Protein AF-A0A023JBK4-F1 (afdb_monomer_lite)

Radius of gyration: 23.84 Å; chains: 1; bounding box: 48×36×62 Å

Structure (mmCIF, N/CA/C/O backbone):
data_AF-A0A023JBK4-F1
#
_entry.id   AF-A0A023JBK4-F1
#
loop_
_atom_site.group_PDB
_atom_site.id
_atom_site.type_symbol
_atom_site.label_atom_id
_atom_site.label_alt_id
_atom_site.label_comp_id
_atom_site.label_asym_id
_atom_site.label_entity_id
_atom_site.label_seq_id
_atom_site.pdbx_PDB_ins_code
_atom_site.Cartn_x
_atom_site.Cartn_y
_atom_site.Cartn_z
_atom_site.occupancy
_atom_site.B_iso_or_equiv
_atom_site.auth_seq_id
_atom_site.auth_comp_id
_atom_site.auth_asym_id
_atom_site.auth_atom_id
_atom_site.pdbx_PDB_model_num
ATOM 1 N N . SER A 1 1 ? 22.213 27.250 -35.920 1.00 76.25 1 SER A N 1
ATOM 2 C CA . SER A 1 1 ? 20.933 26.641 -35.512 1.00 76.25 1 SER A CA 1
ATOM 3 C C . SER A 1 1 ? 21.115 25.994 -34.157 1.00 76.25 1 SER A C 1
ATOM 5 O O . SER A 1 1 ? 22.156 25.377 -33.949 1.00 76.25 1 SER A O 1
ATOM 7 N N . ILE A 1 2 ? 20.133 26.133 -33.267 1.00 79.50 2 ILE A N 1
ATOM 8 C CA . ILE A 1 2 ? 20.164 25.602 -31.896 1.00 79.50 2 ILE A CA 1
ATOM 9 C C . ILE A 1 2 ? 20.380 24.081 -31.866 1.00 79.50 2 ILE A C 1
ATOM 11 O O . ILE A 1 2 ? 21.044 23.566 -30.977 1.00 79.50 2 ILE A O 1
ATOM 15 N N . THR A 1 3 ? 19.941 23.387 -32.919 1.00 76.62 3 THR A N 1
ATOM 16 C CA . THR A 1 3 ? 20.152 21.951 -33.135 1.00 76.62 3 THR A CA 1
ATOM 17 C C . THR A 1 3 ? 21.631 21.573 -33.238 1.00 76.62 3 THR A C 1
ATOM 19 O O . THR A 1 3 ? 22.062 20.631 -32.588 1.00 76.62 3 THR A O 1
ATOM 22 N N . LYS A 1 4 ? 22.446 22.362 -33.953 1.00 83.50 4 LYS A N 1
ATOM 23 C CA . LYS A 1 4 ? 23.902 22.134 -34.055 1.00 83.50 4 LYS A CA 1
ATOM 24 C C . LYS A 1 4 ? 24.621 22.392 -32.728 1.00 83.50 4 LYS A C 1
ATOM 26 O O . LYS A 1 4 ? 25.624 21.750 -32.427 1.00 83.50 4 LYS A O 1
ATOM 31 N N . THR A 1 5 ? 24.121 23.346 -31.940 1.00 80.19 5 THR A N 1
ATOM 32 C CA . THR A 1 5 ? 24.650 23.634 -30.601 1.00 80.19 5 THR A CA 1
ATOM 33 C C . THR A 1 5 ? 24.313 22.501 -29.632 1.00 80.19 5 THR A C 1
ATOM 35 O O . THR A 1 5 ? 25.191 22.077 -28.886 1.00 80.19 5 THR A O 1
ATOM 38 N N . LEU A 1 6 ? 23.090 21.962 -29.698 1.00 78.38 6 LEU A N 1
ATOM 39 C CA . LEU A 1 6 ? 22.660 20.797 -28.919 1.00 78.38 6 LEU A CA 1
ATOM 40 C C . LEU A 1 6 ? 23.462 19.541 -29.277 1.00 78.38 6 LEU A C 1
ATOM 42 O O . LEU A 1 6 ? 23.976 18.890 -28.376 1.00 78.38 6 LEU A O 1
ATOM 46 N N . GLU A 1 7 ? 23.664 19.250 -30.565 1.00 78.56 7 GLU A N 1
ATOM 47 C CA . GLU A 1 7 ? 24.491 18.115 -31.011 1.00 78.56 7 GLU A CA 1
ATOM 48 C C . GLU A 1 7 ? 25.939 18.223 -30.521 1.00 78.56 7 GLU A C 1
ATOM 50 O O . GLU A 1 7 ? 26.521 17.246 -30.049 1.00 78.56 7 GLU A O 1
ATOM 55 N N . ARG A 1 8 ? 26.539 19.419 -30.600 1.00 78.75 8 ARG A N 1
ATOM 56 C CA . ARG A 1 8 ? 27.913 19.638 -30.132 1.00 78.75 8 ARG A CA 1
ATOM 57 C C . ARG A 1 8 ? 28.005 19.517 -28.607 1.00 78.75 8 ARG A C 1
ATOM 59 O O . ARG A 1 8 ? 28.968 18.938 -28.114 1.00 78.75 8 ARG A O 1
ATOM 66 N N . TYR A 1 9 ? 27.003 20.004 -27.874 1.00 73.00 9 TYR A N 1
ATOM 67 C CA . TYR A 1 9 ? 26.939 19.854 -26.419 1.00 73.00 9 TYR A CA 1
ATOM 68 C C . TYR A 1 9 ? 26.765 18.388 -26.016 1.00 73.00 9 TYR A C 1
ATOM 70 O O . TYR A 1 9 ? 27.498 17.903 -25.160 1.00 73.00 9 TYR A O 1
ATOM 78 N N . GLN A 1 10 ? 25.879 17.652 -26.689 1.00 70.38 10 GLN A N 1
ATOM 79 C CA . GLN A 1 10 ? 25.676 16.225 -26.459 1.00 70.38 10 GLN A CA 1
ATOM 80 C C . GLN A 1 10 ? 26.964 15.440 -26.731 1.00 70.38 10 GLN A C 1
ATOM 82 O O . GLN A 1 10 ? 27.401 14.650 -25.898 1.00 70.38 10 GLN A O 1
ATOM 87 N N . LYS A 1 11 ? 27.644 15.732 -27.843 1.00 70.88 11 LYS A N 1
ATOM 88 C CA . LYS A 1 11 ? 28.913 15.090 -28.188 1.00 70.88 11 LYS A CA 1
ATOM 89 C C . LYS A 1 11 ? 30.018 15.424 -27.182 1.00 70.88 11 LYS A C 1
ATOM 91 O O . LYS A 1 11 ? 30.751 14.530 -26.793 1.00 70.88 11 LYS A O 1
ATOM 96 N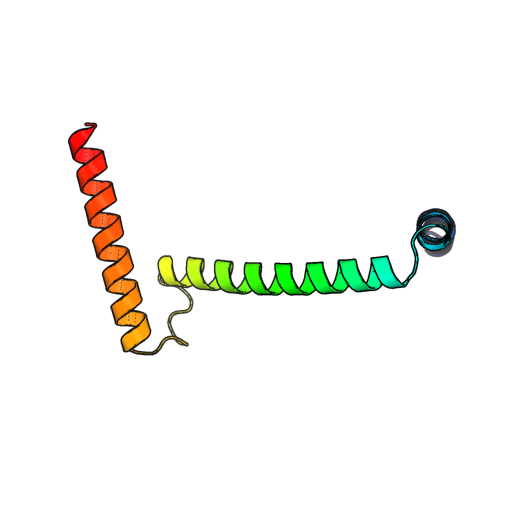 N . CYS A 1 12 ? 30.147 16.657 -26.706 1.00 65.75 12 CYS A N 1
ATOM 97 C CA . CYS A 1 12 ? 31.201 17.005 -25.743 1.00 65.75 12 CYS A CA 1
ATOM 98 C C . CYS A 1 12 ? 30.894 16.556 -24.305 1.00 65.75 12 CYS A C 1
ATOM 100 O O . CYS A 1 12 ? 31.812 16.186 -23.578 1.00 65.75 12 CYS A O 1
ATOM 102 N N . SER A 1 13 ? 29.624 16.576 -23.897 1.00 61.44 13 SER A N 1
ATOM 103 C CA . SER A 1 13 ? 29.204 16.265 -22.528 1.00 61.44 13 SER A CA 1
ATOM 104 C C . SER A 1 13 ? 29.091 14.754 -22.294 1.00 61.44 13 SER A C 1
ATOM 106 O O . SER A 1 13 ? 29.558 14.266 -21.268 1.00 61.44 13 SER A O 1
ATOM 108 N N . TYR A 1 14 ? 28.581 13.991 -23.272 1.00 57.88 14 TYR A N 1
ATOM 109 C CA . TYR A 1 14 ? 28.416 12.538 -23.140 1.00 57.88 14 TYR A CA 1
ATOM 110 C C . TYR A 1 14 ? 29.617 11.722 -23.632 1.00 57.88 14 TYR A C 1
ATOM 112 O O . TYR A 1 14 ? 29.910 10.705 -23.015 1.00 57.88 14 TYR A O 1
ATOM 120 N N . SER A 1 15 ? 30.392 12.165 -24.637 1.00 56.75 15 SER A N 1
ATOM 121 C CA . SER A 1 15 ? 31.546 11.362 -25.109 1.00 56.75 15 SER A CA 1
ATOM 122 C C . SER A 1 15 ? 32.646 11.209 -24.049 1.00 56.75 15 SER A C 1
ATOM 124 O O . SER A 1 15 ? 33.361 10.214 -24.048 1.00 56.75 15 SER A O 1
ATOM 126 N N . SER A 1 16 ? 32.783 12.171 -23.127 1.00 55.41 16 SER A N 1
ATOM 127 C CA . SER A 1 16 ? 33.746 12.091 -22.015 1.00 55.41 16 SER A CA 1
ATOM 128 C C . SER A 1 16 ? 33.261 11.172 -20.879 1.00 55.41 16 SER A C 1
ATOM 130 O O . SER A 1 16 ? 34.064 10.492 -20.236 1.00 55.41 16 SER A O 1
ATOM 132 N N . LEU A 1 17 ? 31.939 11.109 -20.667 1.00 54.34 17 LEU A N 1
ATOM 133 C CA . LEU A 1 17 ? 31.291 10.240 -19.678 1.00 54.34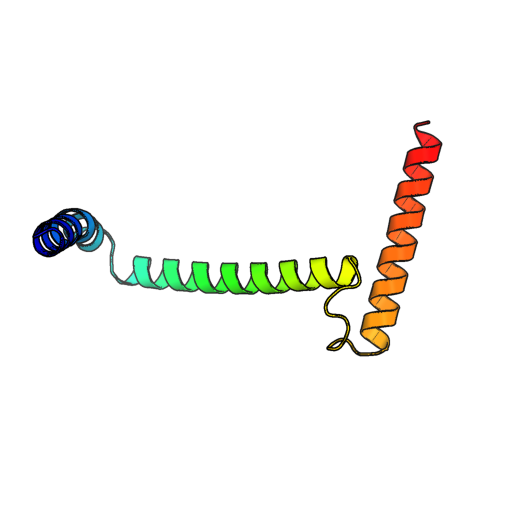 17 LEU A CA 1
ATOM 134 C C . LEU A 1 17 ? 31.200 8.782 -20.155 1.00 54.34 17 LEU A C 1
ATOM 136 O O . LEU A 1 17 ? 31.405 7.871 -19.357 1.00 54.34 17 LEU A O 1
ATOM 140 N N . GLU A 1 18 ? 30.939 8.552 -21.444 1.00 53.03 18 GLU A N 1
ATOM 141 C CA . GLU A 1 18 ? 30.879 7.209 -22.038 1.00 53.03 18 GLU A CA 1
ATOM 142 C C . GLU A 1 18 ? 32.265 6.576 -22.216 1.00 53.03 18 GLU A C 1
ATOM 144 O O . GLU A 1 18 ? 32.399 5.363 -22.095 1.00 53.03 18 GLU A O 1
ATOM 149 N N . SER A 1 19 ? 33.321 7.369 -22.439 1.00 54.94 19 SER A N 1
ATOM 150 C CA . SER A 1 19 ? 34.673 6.824 -22.645 1.00 54.94 19 SER A CA 1
ATOM 151 C C . SER A 1 19 ? 35.332 6.274 -21.371 1.00 54.94 19 SER A C 1
ATOM 153 O O . SER A 1 19 ? 36.314 5.544 -21.484 1.00 54.94 19 SER A O 1
ATOM 155 N N . ASN A 1 20 ? 34.835 6.617 -20.177 1.00 56.16 20 ASN A N 1
ATOM 156 C CA . ASN A 1 20 ? 35.428 6.203 -18.896 1.00 56.16 20 ASN A CA 1
ATOM 157 C C . ASN A 1 20 ? 34.518 5.311 -18.043 1.00 56.16 20 ASN A C 1
ATOM 159 O O . ASN A 1 20 ? 34.957 4.818 -17.007 1.00 56.16 20 ASN A O 1
ATOM 163 N N . ARG A 1 21 ? 33.264 5.101 -18.452 1.00 55.22 21 ARG A N 1
ATOM 164 C CA . ARG A 1 21 ? 32.301 4.302 -17.697 1.00 55.22 21 ARG A CA 1
ATOM 165 C C . ARG A 1 21 ? 31.939 3.077 -18.532 1.00 55.22 21 ARG A C 1
ATOM 167 O O . ARG A 1 21 ? 31.332 3.245 -19.590 1.00 55.22 21 ARG A O 1
ATOM 174 N N . PRO A 1 22 ? 32.345 1.856 -18.136 1.00 63.12 22 PRO A N 1
ATOM 175 C CA . PRO A 1 22 ? 32.115 0.678 -18.961 1.00 63.12 22 PRO A CA 1
ATOM 176 C C . PRO A 1 22 ? 30.615 0.551 -19.246 1.00 63.12 22 PRO A C 1
ATOM 178 O O . PRO A 1 22 ? 29.798 0.726 -18.345 1.00 63.12 22 PRO A O 1
ATOM 181 N N . ALA A 1 23 ? 30.233 0.246 -20.490 1.00 63.00 23 ALA A N 1
ATOM 182 C CA . ALA A 1 23 ? 28.826 0.137 -20.906 1.00 63.00 23 ALA A CA 1
ATOM 183 C C . ALA A 1 23 ? 27.989 -0.766 -19.970 1.00 63.00 23 ALA A C 1
ATOM 185 O O . ALA A 1 23 ? 26.804 -0.524 -19.743 1.00 63.00 23 ALA A O 1
ATOM 186 N N . HIS A 1 24 ? 28.648 -1.751 -19.353 1.00 62.09 24 HIS A N 1
ATOM 187 C CA . HIS A 1 24 ? 28.119 -2.603 -18.293 1.00 62.09 24 HIS A CA 1
ATOM 188 C C . HIS A 1 24 ? 27.615 -1.829 -17.055 1.00 62.09 24 HIS A C 1
ATOM 190 O O . HIS A 1 24 ? 26.545 -2.129 -16.533 1.00 62.09 24 HIS A O 1
ATOM 196 N N . GLU A 1 25 ? 28.332 -0.805 -16.585 1.00 65.38 25 GLU A N 1
ATOM 197 C CA . GLU A 1 25 ? 27.917 0.023 -15.442 1.00 65.38 25 GLU A CA 1
ATOM 198 C C . GLU A 1 25 ? 26.725 0.928 -15.766 1.00 65.38 25 GLU A C 1
ATOM 200 O O . GLU A 1 25 ? 25.879 1.165 -14.903 1.00 65.38 25 GLU A O 1
ATOM 205 N N . ILE A 1 26 ? 26.631 1.428 -17.001 1.00 73.81 26 ILE A N 1
ATOM 206 C CA . ILE A 1 26 ? 25.481 2.225 -17.454 1.00 73.81 26 ILE A CA 1
ATOM 207 C C . ILE A 1 26 ? 24.236 1.331 -17.528 1.00 73.81 26 ILE A C 1
ATOM 209 O O . ILE A 1 26 ? 23.173 1.705 -17.031 1.00 73.81 26 ILE A O 1
ATOM 213 N N . GLN A 1 27 ? 24.378 0.119 -18.073 1.00 73.38 27 GLN A N 1
ATOM 214 C CA . GLN A 1 27 ? 23.303 -0.872 -18.125 1.00 73.38 27 GLN A CA 1
ATOM 215 C C . GLN A 1 27 ? 22.861 -1.320 -16.722 1.00 73.38 27 GLN A C 1
ATOM 217 O O . GLN A 1 27 ? 21.660 -1.374 -16.452 1.00 73.38 27 GLN A O 1
ATOM 222 N N . SER A 1 28 ? 23.809 -1.580 -15.816 1.00 77.12 28 SER A N 1
ATOM 223 C CA . SER A 1 28 ? 23.525 -1.924 -14.416 1.00 77.12 28 SER A CA 1
ATOM 224 C C . SER A 1 28 ? 22.784 -0.793 -13.699 1.00 77.12 28 SER A C 1
ATOM 226 O O . SER A 1 28 ? 21.739 -1.018 -13.090 1.00 77.12 28 SER A O 1
ATOM 228 N N . SER A 1 29 ? 23.261 0.448 -13.843 1.00 84.94 29 SER A N 1
ATOM 229 C CA . SER A 1 29 ? 22.627 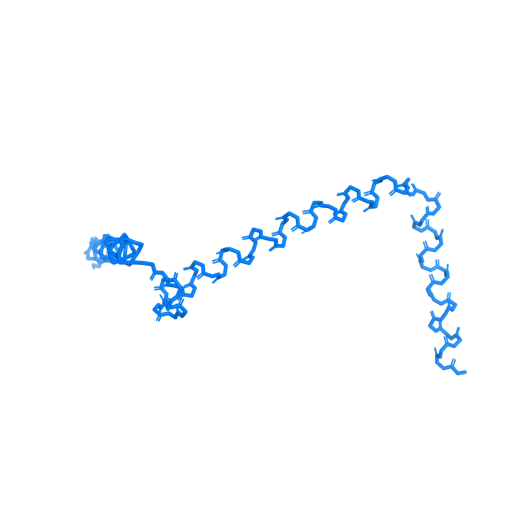1.629 -13.246 1.00 84.94 29 SER A CA 1
ATOM 230 C C . SER A 1 29 ? 21.205 1.851 -13.772 1.00 84.94 29 SER A C 1
ATOM 232 O O . SER A 1 29 ? 20.303 2.195 -13.006 1.00 84.94 29 SER A O 1
ATOM 234 N N . TYR A 1 30 ? 20.966 1.596 -15.060 1.00 88.06 30 TYR A N 1
ATOM 235 C CA . TYR A 1 30 ? 19.627 1.673 -15.636 1.00 88.06 30 TYR A CA 1
ATOM 236 C C . TYR A 1 30 ? 18.688 0.590 -15.082 1.00 88.06 30 TYR A C 1
ATOM 238 O O . TYR A 1 30 ? 17.535 0.877 -14.757 1.00 88.06 30 TYR A O 1
ATOM 246 N N . GLN A 1 31 ? 19.169 -0.643 -14.907 1.00 92.31 31 GLN A N 1
ATOM 247 C CA . GLN A 1 31 ? 18.378 -1.712 -14.288 1.00 92.31 31 GLN A CA 1
ATOM 248 C C . GLN A 1 31 ? 18.026 -1.404 -12.827 1.00 92.31 31 GLN A C 1
ATOM 250 O O . GLN A 1 31 ? 16.898 -1.654 -12.398 1.00 92.31 31 GLN A O 1
ATOM 255 N N . GLU A 1 32 ? 18.961 -0.847 -12.060 1.00 93.06 32 GLU A N 1
ATOM 256 C CA . GLU A 1 32 ? 18.706 -0.390 -10.690 1.00 93.06 32 GLU A CA 1
ATOM 257 C C . GLU A 1 32 ? 17.672 0.732 -10.649 1.00 93.06 32 GLU A C 1
ATOM 259 O O . GLU A 1 32 ? 16.747 0.687 -9.835 1.00 93.06 32 GLU A O 1
ATOM 264 N N . TYR A 1 33 ? 17.768 1.690 -11.573 1.00 94.06 33 TYR A N 1
ATOM 265 C CA . TYR A 1 33 ? 16.762 2.734 -11.727 1.00 94.06 33 TYR A CA 1
ATOM 266 C C . TYR A 1 33 ? 15.374 2.150 -12.011 1.00 94.06 33 TYR A C 1
ATOM 268 O O . TYR A 1 33 ? 14.406 2.553 -11.369 1.00 94.06 33 TYR A O 1
ATOM 276 N N . LEU A 1 34 ? 15.255 1.176 -12.919 1.00 96.06 34 LEU A N 1
ATOM 277 C CA . LEU A 1 34 ? 13.969 0.538 -13.216 1.00 96.06 34 LEU A CA 1
ATOM 278 C C . LEU A 1 34 ? 13.388 -0.184 -11.994 1.00 96.06 34 LEU A C 1
ATOM 280 O O . LEU A 1 34 ? 12.193 -0.053 -11.720 1.00 96.06 34 LEU A O 1
ATOM 284 N N . LYS A 1 35 ? 14.224 -0.888 -11.220 1.00 96.69 35 LYS A N 1
ATOM 285 C CA . LYS A 1 35 ? 13.804 -1.516 -9.954 1.00 96.69 35 LYS A CA 1
ATOM 286 C C . LYS A 1 35 ? 13.310 -0.473 -8.950 1.00 96.69 35 LYS A C 1
ATOM 288 O O . LYS A 1 35 ? 12.270 -0.667 -8.320 1.00 96.69 35 LYS A O 1
ATOM 293 N N . LEU A 1 36 ? 14.031 0.641 -8.816 1.00 97.50 36 LEU A N 1
ATOM 294 C CA . LEU A 1 36 ? 13.646 1.736 -7.929 1.00 97.50 36 LEU A CA 1
ATOM 295 C C . LEU A 1 36 ? 12.333 2.384 -8.379 1.00 97.50 36 LEU A C 1
ATOM 297 O O . LEU A 1 36 ? 11.443 2.586 -7.557 1.00 97.50 36 LEU A O 1
ATOM 301 N N . LYS A 1 37 ? 12.186 2.656 -9.678 1.00 97.06 37 LYS A N 1
ATOM 302 C CA . LYS A 1 37 ? 10.973 3.231 -10.264 1.00 97.06 37 LYS A CA 1
ATOM 303 C C . LYS A 1 37 ? 9.753 2.353 -9.984 1.00 97.06 37 LYS A C 1
ATOM 305 O O . LYS A 1 37 ? 8.757 2.863 -9.481 1.00 97.06 37 LYS A O 1
ATOM 310 N N . ALA A 1 38 ? 9.857 1.043 -10.210 1.00 97.56 38 ALA A N 1
ATOM 311 C CA . ALA A 1 38 ? 8.777 0.107 -9.904 1.00 97.56 38 ALA A CA 1
ATOM 312 C C . ALA A 1 38 ? 8.394 0.140 -8.412 1.00 97.56 38 ALA A C 1
ATOM 314 O O . ALA A 1 38 ? 7.213 0.159 -8.067 1.00 97.56 38 ALA A O 1
ATOM 315 N N . ARG A 1 39 ? 9.383 0.218 -7.509 1.00 98.12 39 ARG A N 1
ATOM 316 C CA . ARG A 1 39 ? 9.125 0.348 -6.066 1.00 98.12 39 ARG A CA 1
ATOM 317 C C . ARG A 1 39 ? 8.403 1.655 -5.723 1.00 98.12 39 ARG A C 1
ATOM 319 O O . ARG A 1 39 ? 7.496 1.639 -4.895 1.00 98.12 39 ARG A O 1
ATOM 326 N N . VAL A 1 40 ? 8.783 2.766 -6.352 1.00 98.19 40 VAL A N 1
ATOM 327 C CA . VAL A 1 40 ? 8.120 4.068 -6.167 1.00 98.19 40 VAL A CA 1
ATOM 328 C C . VAL A 1 40 ? 6.669 4.015 -6.639 1.00 98.19 40 VAL A C 1
ATOM 330 O O . VAL A 1 40 ? 5.791 4.481 -5.920 1.00 98.19 40 VAL A O 1
ATOM 333 N N . GLU A 1 41 ? 6.394 3.409 -7.792 1.00 98.00 41 GLU A N 1
ATOM 334 C CA . GLU A 1 41 ? 5.029 3.282 -8.322 1.00 98.00 41 GLU A CA 1
ATOM 335 C C . GLU A 1 41 ? 4.117 2.482 -7.379 1.00 98.00 41 GLU A C 1
ATOM 337 O O . GLU A 1 41 ? 2.972 2.875 -7.140 1.00 98.00 41 GLU A O 1
ATOM 342 N N . VAL A 1 42 ? 4.631 1.399 -6.785 1.00 97.00 42 VAL A N 1
ATOM 343 C CA . VAL A 1 42 ? 3.900 0.617 -5.773 1.00 97.00 42 VAL A CA 1
ATOM 344 C C . VAL A 1 42 ? 3.626 1.452 -4.520 1.00 97.00 42 VAL A C 1
ATOM 346 O O . VAL A 1 42 ? 2.497 1.457 -4.030 1.00 97.00 42 VAL A O 1
ATOM 349 N N . LEU A 1 43 ? 4.623 2.191 -4.021 1.00 98.00 43 LEU A N 1
ATOM 350 C CA . LEU A 1 43 ? 4.460 3.056 -2.846 1.00 98.00 43 LEU A CA 1
ATOM 351 C C . LEU A 1 43 ? 3.445 4.176 -3.095 1.00 98.00 43 LEU A C 1
ATOM 353 O O . LEU A 1 43 ? 2.592 4.426 -2.248 1.00 98.00 43 LEU A O 1
ATOM 357 N N . GLN A 1 44 ? 3.492 4.813 -4.265 1.00 97.81 44 GLN A N 1
ATOM 358 C CA . GLN A 1 44 ? 2.533 5.851 -4.647 1.00 97.81 44 GLN A CA 1
ATOM 359 C C . GLN A 1 44 ? 1.110 5.303 -4.744 1.00 97.81 44 GLN A C 1
ATOM 361 O O . GLN A 1 44 ? 0.175 5.958 -4.292 1.00 97.81 44 GLN A O 1
ATOM 366 N N . ARG A 1 45 ? 0.931 4.097 -5.300 1.00 97.19 45 ARG A N 1
ATOM 367 C CA . ARG A 1 45 ? -0.379 3.435 -5.320 1.00 97.19 45 ARG A CA 1
ATOM 368 C C . ARG A 1 45 ? -0.871 3.141 -3.904 1.00 97.19 45 ARG A C 1
ATOM 370 O O . ARG A 1 45 ? -2.004 3.462 -3.583 1.00 97.19 45 ARG A O 1
ATOM 377 N N . SER A 1 46 ? -0.008 2.599 -3.045 1.00 96.50 46 SER A N 1
ATOM 378 C CA . SER A 1 46 ? -0.353 2.344 -1.642 1.00 96.50 46 SER A CA 1
ATOM 379 C C . SER A 1 46 ? -0.763 3.624 -0.906 1.00 96.50 46 SER A C 1
ATOM 381 O O . SER A 1 46 ? -1.752 3.608 -0.179 1.00 96.50 46 SER A O 1
ATOM 383 N N . GLN A 1 47 ? -0.067 4.742 -1.133 1.00 97.56 47 GLN A N 1
ATOM 384 C CA . GLN A 1 47 ? -0.444 6.037 -0.565 1.00 97.56 47 GLN A CA 1
ATOM 385 C C . GLN A 1 47 ? -1.835 6.482 -1.026 1.00 97.56 47 GLN A C 1
ATOM 387 O O . GLN A 1 47 ? -2.630 6.907 -0.195 1.00 97.56 47 GLN A O 1
ATOM 392 N N . ARG A 1 48 ? -2.140 6.371 -2.324 1.00 97.94 48 ARG A N 1
ATOM 393 C CA . ARG A 1 48 ? -3.470 6.702 -2.857 1.00 97.94 48 ARG A CA 1
ATOM 394 C C . ARG A 1 48 ? -4.561 5.851 -2.215 1.00 97.94 48 ARG A C 1
ATOM 396 O O . ARG A 1 48 ? -5.534 6.407 -1.717 1.00 97.94 48 ARG A O 1
ATOM 403 N N . ASN A 1 49 ? -4.334 4.545 -2.083 1.00 97.62 49 ASN A N 1
ATOM 404 C CA . ASN A 1 49 ? -5.269 3.658 -1.390 1.00 97.62 49 ASN A CA 1
ATOM 405 C C . ASN A 1 49 ? -5.505 4.105 0.065 1.00 97.62 49 ASN A C 1
ATOM 407 O O . ASN A 1 49 ? -6.647 4.190 0.502 1.00 97.62 49 ASN A O 1
ATOM 411 N N . LEU A 1 50 ? -4.444 4.455 0.807 1.00 96.94 50 LEU A N 1
ATOM 412 C CA . LEU A 1 50 ? -4.556 4.969 2.184 1.00 96.94 50 LEU A CA 1
ATOM 413 C C . LEU A 1 50 ? -5.338 6.291 2.275 1.00 96.94 50 LEU A C 1
ATOM 415 O O . LEU A 1 50 ? -5.897 6.593 3.327 1.00 96.94 50 LEU A O 1
ATOM 419 N N . LEU A 1 51 ? -5.381 7.071 1.194 1.00 96.75 51 LEU A N 1
ATOM 420 C CA . LEU A 1 51 ? -6.173 8.299 1.075 1.00 96.75 51 LEU A CA 1
ATOM 421 C C . LEU A 1 51 ? -7.606 8.047 0.571 1.00 96.75 51 LEU A C 1
ATOM 423 O O . LEU A 1 51 ? -8.379 8.994 0.443 1.00 96.75 51 LEU A O 1
ATOM 427 N N . GLY A 1 52 ? -7.976 6.791 0.311 1.00 95.94 52 GLY A N 1
ATOM 428 C CA . GLY A 1 52 ? -9.285 6.415 -0.227 1.00 95.94 52 GLY A CA 1
ATOM 429 C C . GLY A 1 52 ? -9.416 6.592 -1.744 1.00 95.94 52 GLY A C 1
ATOM 430 O O . GLY A 1 52 ? -10.527 6.581 -2.270 1.00 95.94 52 GLY A O 1
ATOM 431 N N . GLU A 1 53 ? -8.302 6.760 -2.453 1.00 97.19 53 GLU A N 1
ATOM 432 C CA . GLU A 1 53 ? -8.241 6.886 -3.911 1.00 97.19 53 GLU A CA 1
ATOM 433 C C . GLU A 1 53 ? -7.907 5.536 -4.570 1.00 97.19 53 GLU A C 1
ATOM 435 O O . GLU A 1 53 ? -7.347 4.649 -3.932 1.00 97.19 53 GLU A O 1
ATOM 440 N N . ASP A 1 54 ? -8.224 5.381 -5.863 1.00 95.19 54 ASP A N 1
ATOM 441 C CA . ASP A 1 54 ? -7.877 4.199 -6.676 1.00 95.19 54 ASP A CA 1
ATOM 442 C C . ASP A 1 54 ? -8.241 2.837 -6.041 1.00 95.19 54 ASP A C 1
ATOM 444 O O . ASP A 1 54 ? -7.553 1.843 -6.254 1.00 95.19 54 ASP A O 1
ATOM 448 N N . LEU A 1 55 ? -9.349 2.758 -5.293 1.00 96.25 55 LEU A N 1
ATOM 449 C CA . LEU A 1 55 ? -9.752 1.535 -4.582 1.00 96.25 55 LEU A CA 1
ATOM 450 C C . LEU A 1 55 ? -10.348 0.438 -5.482 1.00 96.25 55 LEU A C 1
ATOM 452 O O . LEU A 1 55 ? -10.423 -0.717 -5.081 1.00 96.25 55 LEU A O 1
ATOM 456 N N . GLY A 1 56 ? -10.771 0.781 -6.702 1.00 96.00 56 GLY A N 1
ATOM 457 C CA . GLY A 1 56 ? -11.443 -0.143 -7.627 1.00 96.00 56 GLY A CA 1
ATOM 458 C C . GLY A 1 56 ? -10.692 -1.449 -7.959 1.00 96.00 56 GLY A C 1
ATOM 459 O O . GLY A 1 56 ? -11.354 -2.468 -8.141 1.00 96.00 56 GLY A O 1
ATOM 460 N N . PRO A 1 57 ? -9.348 -1.469 -8.050 1.00 95.38 57 PRO A N 1
ATOM 461 C CA . PRO A 1 57 ? -8.578 -2.692 -8.273 1.00 95.38 57 PRO A CA 1
ATOM 462 C C . PRO A 1 57 ? -8.425 -3.596 -7.042 1.00 95.38 57 PRO A C 1
ATOM 464 O O . PRO A 1 57 ? -7.915 -4.704 -7.204 1.00 95.38 57 PRO A O 1
ATOM 467 N N . LEU A 1 58 ? -8.789 -3.139 -5.837 1.00 96.25 58 LEU A N 1
ATOM 468 C CA . LEU A 1 58 ? -8.637 -3.926 -4.613 1.00 96.25 58 LEU A CA 1
ATOM 469 C C . LEU A 1 58 ? -9.811 -4.891 -4.465 1.00 96.25 58 LEU A C 1
ATOM 471 O O . LEU A 1 58 ? -10.966 -4.546 -4.720 1.00 96.25 58 LEU A O 1
ATOM 475 N N . ASN A 1 59 ? -9.518 -6.107 -4.021 1.00 97.44 59 ASN A N 1
ATOM 476 C CA . ASN A 1 59 ? -10.559 -7.057 -3.645 1.00 97.44 59 ASN A CA 1
ATOM 477 C C . ASN A 1 59 ? -11.068 -6.797 -2.213 1.00 97.44 59 ASN A C 1
ATOM 479 O O . ASN A 1 59 ? -10.486 -6.025 -1.456 1.00 97.44 59 ASN A O 1
ATOM 483 N N . THR A 1 60 ? -12.154 -7.467 -1.819 1.00 97.62 60 THR A N 1
ATOM 484 C CA . THR A 1 60 ? -12.786 -7.262 -0.503 1.00 97.62 60 THR A CA 1
ATOM 485 C C . THR A 1 60 ? -11.835 -7.524 0.661 1.00 97.62 60 THR A C 1
ATOM 487 O O . THR A 1 60 ? -11.828 -6.765 1.618 1.00 97.62 60 THR A O 1
ATOM 490 N N . LYS A 1 61 ? -10.978 -8.544 0.560 1.00 98.19 61 LYS A N 1
ATOM 491 C CA . LYS A 1 61 ? -10.004 -8.858 1.608 1.00 98.19 61 LYS A CA 1
ATOM 492 C C . LYS A 1 61 ? -8.941 -7.762 1.736 1.00 98.19 61 LYS A C 1
ATOM 494 O O . LYS A 1 61 ? -8.584 -7.387 2.845 1.00 98.19 61 LYS A O 1
ATOM 499 N N . GLU A 1 62 ? -8.446 -7.246 0.614 1.00 97.31 62 GLU A N 1
ATOM 500 C CA . GLU A 1 62 ? -7.480 -6.138 0.603 1.00 97.31 62 GLU A CA 1
ATOM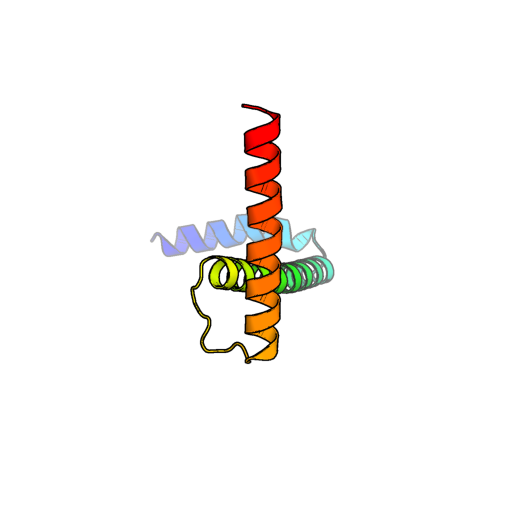 501 C C . GLU A 1 62 ? -8.093 -4.842 1.152 1.00 97.31 62 GLU A C 1
ATOM 503 O O . GLU A 1 62 ? -7.406 -4.077 1.826 1.00 97.31 62 GLU A O 1
ATOM 508 N N . LEU A 1 63 ? -9.383 -4.601 0.895 1.00 98.06 63 LEU A N 1
ATOM 509 C CA . LEU A 1 63 ? -10.119 -3.471 1.465 1.00 98.06 63 LEU A CA 1
ATOM 510 C C . LEU A 1 63 ? -10.307 -3.616 2.980 1.00 98.06 63 LEU A C 1
ATOM 512 O O . LEU A 1 63 ? -10.046 -2.657 3.703 1.00 98.06 63 LEU A O 1
ATOM 516 N N . ASP A 1 64 ? -10.671 -4.807 3.462 1.00 98.19 64 ASP A N 1
ATOM 517 C CA . ASP A 1 64 ? -10.784 -5.083 4.899 1.00 98.19 64 ASP A CA 1
ATOM 518 C C . ASP A 1 64 ? -9.426 -4.893 5.603 1.00 98.19 64 ASP A C 1
ATOM 520 O O . ASP A 1 64 ? -9.340 -4.303 6.682 1.00 98.19 64 ASP A O 1
ATOM 524 N N . GLU A 1 65 ? -8.331 -5.369 5.003 1.00 97.81 65 GLU A N 1
ATOM 525 C CA . GLU A 1 65 ? -6.974 -5.169 5.530 1.00 97.81 65 GLU A CA 1
ATOM 526 C C . GLU A 1 65 ? -6.600 -3.678 5.593 1.00 97.81 65 GLU A C 1
ATOM 528 O O . GLU A 1 65 ? -6.057 -3.215 6.603 1.00 97.81 65 GLU A O 1
ATOM 533 N N . LEU A 1 66 ? -6.931 -2.914 4.547 1.00 97.88 66 LEU A N 1
ATOM 534 C CA . LEU A 1 66 ? -6.697 -1.472 4.479 1.00 97.88 66 LEU A CA 1
ATOM 535 C C . LEU A 1 66 ? -7.489 -0.709 5.550 1.00 97.88 66 LEU A C 1
ATOM 537 O O . LEU A 1 66 ? -6.929 0.156 6.229 1.00 97.88 66 LEU A O 1
ATOM 541 N N . GLU A 1 67 ? -8.766 -1.041 5.736 1.00 97.81 67 GLU A N 1
ATOM 542 C CA . GLU A 1 67 ? -9.620 -0.441 6.764 1.00 97.81 67 GLU A CA 1
ATOM 543 C C . GLU A 1 67 ? -9.057 -0.699 8.167 1.00 97.81 67 GLU A C 1
ATOM 545 O O . GLU A 1 67 ? -8.829 0.244 8.931 1.00 97.81 67 GLU A O 1
ATOM 550 N N . ASN A 1 68 ? -8.721 -1.956 8.471 1.00 98.19 68 ASN A N 1
ATOM 551 C CA . ASN A 1 68 ? -8.111 -2.335 9.745 1.00 98.19 68 ASN A CA 1
ATOM 552 C C . ASN A 1 68 ? -6.789 -1.590 9.997 1.00 98.19 68 ASN A C 1
ATOM 554 O O . ASN A 1 68 ? -6.499 -1.169 11.124 1.00 98.19 68 ASN A O 1
ATOM 558 N N . GLN A 1 69 ? -5.958 -1.417 8.965 1.00 97.69 69 GLN A N 1
ATOM 559 C CA . GLN A 1 69 ? -4.706 -0.671 9.078 1.00 97.69 69 GLN A CA 1
ATOM 560 C C . GLN A 1 69 ? -4.959 0.805 9.419 1.00 97.69 69 GLN A C 1
ATOM 562 O O . GLN A 1 69 ? -4.278 1.365 10.291 1.00 97.69 69 GLN A O 1
ATOM 567 N N . LEU A 1 70 ? -5.929 1.436 8.755 1.00 97.88 70 LEU A N 1
ATOM 568 C CA . LEU A 1 70 ? -6.288 2.835 8.981 1.00 97.88 70 LEU A CA 1
ATOM 569 C C . LEU A 1 70 ? -6.889 3.045 10.373 1.00 97.88 70 LEU A C 1
ATOM 571 O O . LEU A 1 70 ? -6.468 3.963 11.081 1.00 97.88 70 LEU A O 1
ATOM 575 N N . GLU A 1 71 ? -7.803 2.176 10.803 1.00 98.25 71 GLU A N 1
ATOM 576 C CA . GLU A 1 71 ? -8.435 2.257 12.121 1.00 98.25 71 GLU A CA 1
ATOM 577 C C . GLU A 1 71 ? -7.398 2.160 13.248 1.00 98.25 71 GLU A C 1
ATOM 579 O O . GLU A 1 71 ? -7.351 3.012 14.145 1.00 98.25 71 GLU A O 1
ATOM 584 N N . ASN A 1 72 ? -6.513 1.162 13.178 1.00 98.00 72 ASN A N 1
ATOM 585 C CA . ASN A 1 72 ? -5.467 0.968 14.180 1.00 98.00 72 ASN A CA 1
ATOM 586 C C . ASN A 1 72 ? -4.506 2.162 14.238 1.00 98.00 72 ASN A C 1
ATOM 588 O O . ASN A 1 72 ? -4.183 2.645 15.329 1.00 98.00 72 ASN A O 1
ATOM 592 N N . SER A 1 73 ? -4.086 2.665 13.076 1.00 97.38 73 SER A N 1
ATOM 593 C CA . SER A 1 73 ? -3.187 3.820 12.978 1.00 97.38 73 SER A CA 1
ATOM 594 C C . SER A 1 73 ? -3.843 5.084 13.539 1.00 97.38 73 SER A C 1
ATOM 596 O O . SER A 1 73 ? -3.235 5.814 14.324 1.00 97.38 73 SER A O 1
ATOM 598 N N . LEU A 1 74 ? -5.118 5.318 13.219 1.00 97.75 74 LEU A N 1
ATOM 599 C CA . LEU A 1 74 ? -5.885 6.452 13.730 1.00 97.75 74 LEU A CA 1
ATOM 600 C C . LEU A 1 74 ? -6.070 6.374 15.249 1.00 97.75 74 LEU A C 1
ATOM 602 O O . LEU A 1 74 ? -5.930 7.389 15.938 1.00 97.75 74 LEU A O 1
ATOM 606 N N . ARG A 1 75 ? -6.351 5.180 15.785 1.00 98.25 75 ARG A N 1
ATOM 607 C CA . ARG A 1 75 ? -6.448 4.951 17.233 1.00 98.25 75 ARG A CA 1
ATOM 608 C C . ARG A 1 75 ? -5.136 5.294 17.933 1.00 98.25 75 ARG A C 1
ATOM 610 O O . ARG A 1 75 ? -5.162 5.996 18.942 1.00 98.25 75 ARG A O 1
ATOM 617 N N . GLN A 1 76 ? -4.004 4.841 17.390 1.00 98.12 76 GLN A N 1
ATOM 618 C CA . GLN A 1 76 ? -2.678 5.159 17.925 1.00 98.12 76 GLN A CA 1
ATOM 619 C C . GLN A 1 76 ? -2.411 6.666 17.895 1.00 98.12 76 GLN A C 1
ATOM 621 O O . GLN A 1 76 ? -2.116 7.239 18.940 1.00 98.12 76 GLN A O 1
ATOM 626 N N . ILE A 1 77 ? -2.611 7.328 16.749 1.00 97.94 77 ILE A N 1
ATOM 627 C CA . ILE A 1 77 ? -2.403 8.780 16.606 1.00 97.94 77 ILE A CA 1
ATOM 628 C C . ILE A 1 77 ? -3.253 9.560 17.614 1.00 97.94 77 ILE A C 1
ATOM 630 O O . ILE A 1 77 ? -2.746 10.462 18.281 1.00 97.94 77 ILE A O 1
ATOM 634 N N . ARG A 1 78 ? -4.538 9.211 17.759 1.00 98.06 78 ARG A N 1
ATOM 635 C CA . ARG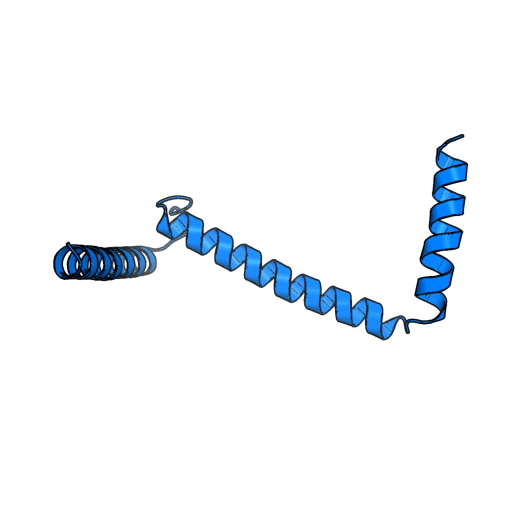 A 1 78 ? -5.433 9.845 18.740 1.00 98.06 78 ARG A CA 1
ATOM 636 C C . ARG A 1 78 ? -4.957 9.615 20.170 1.00 98.06 78 ARG A C 1
ATOM 638 O O . ARG A 1 78 ? -4.887 10.577 20.927 1.00 98.06 78 ARG A O 1
ATOM 645 N N . SER A 1 79 ? -4.589 8.381 20.518 1.00 98.06 79 SER A N 1
ATOM 646 C CA . SER A 1 79 ? -4.067 8.045 21.848 1.00 98.06 79 SER A CA 1
ATOM 647 C C . SER A 1 79 ? -2.810 8.848 22.172 1.00 98.06 79 SER A C 1
ATOM 649 O O . SER A 1 79 ? -2.730 9.444 23.241 1.00 98.06 79 SER A O 1
ATOM 651 N N . THR A 1 80 ? -1.852 8.904 21.246 1.00 97.88 80 THR A N 1
ATOM 652 C CA . THR A 1 80 ? -0.633 9.705 21.382 1.00 97.88 80 THR A CA 1
ATOM 653 C C . THR A 1 80 ? -0.987 11.176 21.562 1.00 97.88 80 THR A C 1
ATOM 655 O O . THR A 1 80 ? -0.538 11.800 22.516 1.00 97.88 80 THR A O 1
ATOM 658 N N . LYS A 1 81 ? -1.859 11.732 20.714 1.00 97.38 81 LYS A N 1
ATOM 659 C CA . LYS A 1 81 ? -2.283 13.132 20.831 1.00 97.38 81 LYS A CA 1
ATOM 660 C C . LYS A 1 81 ? -2.881 13.428 2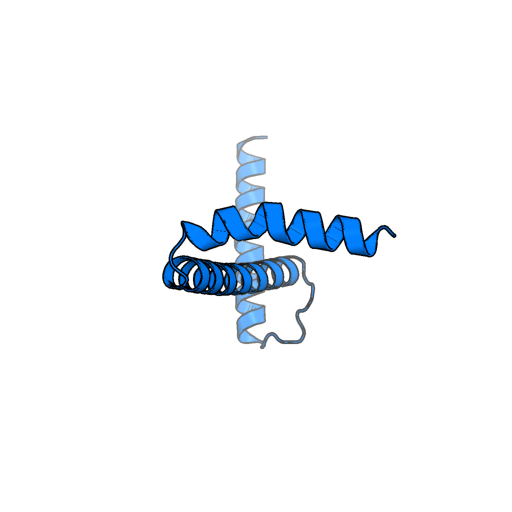2.210 1.00 97.38 81 LYS A C 1
ATOM 662 O O . LYS A 1 81 ? -2.545 14.444 22.792 1.00 97.38 81 LYS A O 1
ATOM 667 N N . THR A 1 82 ? -3.737 12.552 22.734 1.00 97.44 82 THR A N 1
ATOM 668 C CA . THR A 1 82 ? -4.327 12.703 24.073 1.00 97.44 82 THR A CA 1
ATOM 669 C C . THR A 1 82 ? -3.298 12.569 25.196 1.00 97.44 82 THR A C 1
ATOM 671 O O . THR A 1 82 ? -3.442 13.241 26.204 1.00 97.44 82 THR A O 1
ATOM 674 N N . GLN A 1 83 ? -2.267 11.732 25.047 1.00 96.19 83 GLN A N 1
ATOM 675 C CA . GLN A 1 83 ? -1.202 11.591 26.051 1.00 96.19 83 GLN A CA 1
ATOM 676 C C . GLN A 1 83 ? -0.284 12.817 26.147 1.00 96.19 83 GLN A C 1
ATOM 678 O O . GLN A 1 83 ? 0.291 13.053 27.205 1.00 96.19 83 GLN A O 1
ATOM 683 N N . TYR A 1 84 ? -0.115 13.554 25.046 1.00 93.69 84 TYR A N 1
ATOM 684 C CA . TYR A 1 84 ? 0.776 14.716 24.954 1.00 93.69 84 TYR A CA 1
ATOM 685 C C . TYR A 1 84 ? 0.041 16.071 24.929 1.00 93.69 84 TYR A C 1
ATOM 687 O O . TYR A 1 84 ? 0.699 17.100 24.771 1.00 93.69 84 TYR A O 1
ATOM 695 N N . MET A 1 85 ? -1.291 16.081 25.043 1.00 81.94 85 MET A N 1
ATOM 696 C CA . MET A 1 85 ? -2.101 17.290 25.271 1.00 81.94 85 MET A CA 1
ATOM 697 C C . MET A 1 85 ? -2.279 17.527 26.766 1.00 81.94 85 MET A C 1
ATOM 699 O O . MET A 1 85 ? -2.213 18.710 27.160 1.00 81.94 85 MET A O 1
#

Organism: Rafflesia tuan-mudae (NCBI:txid301895)

InterPro domains:
  IPR002487 Transcription factor, K-box [PF01486] (23-85)
  IPR002487 Transcription factor, K-box [PS51297] (26-85)

pLDDT: mean 86.97, std 14.82, range [53.03, 98.25]

Secondary structure (DSSP, 8-state):
-HHHHHHHHHHHHHHHHHTTS-HHHHHHHHHHHHHHHHHHHHHHHHHHHHTT-S-TT--HHHHHHHHHHHHHHHHHHHHHHHHH-

Sequence (85 aa):
SITKTLERYQKCSYSSLESNRPAHEIQSSYQEYLKLKARVEVLQRSQRNLLGEDLGPLNTKELDELENQLENSLRQIRSTKTQYM

Foldseek 3Di:
DVVVVVVVCCCVVVVVVPVPQDVVNVVVVVVVVVVVVVVVVVVVVVVCVLVVHPCVPDDPVRNVVSVVVNVVVVVVVVVVVVVVD